Protein AF-A0A536XEK4-F1 (afdb_monomer_lite)

Sequence (134 aa):
MSAELQRTRTASVDILVGPAHIIGSALRYGYEPLATFSGSEKMMFVVPGASAIKALEDAKGKRLGLPSADSLAAYLALGEFNSRGLQLKSYFQQIRNYSSHDVALYALGMGAVDVAVAEVRVAEKWLSANKGRV

Radius of gyration: 16.19 Å; chains: 1; bounding box: 38×34×41 Å

Structure (mmCIF, N/CA/C/O backbone):
data_AF-A0A536XEK4-F1
#
_entry.id   AF-A0A536XEK4-F1
#
loop_
_atom_site.group_PDB
_atom_site.id
_atom_site.type_symbol
_atom_site.label_atom_id
_atom_site.label_alt_id
_atom_site.label_comp_id
_atom_site.label_asym_id
_atom_site.label_entity_id
_atom_site.label_seq_id
_atom_site.pdbx_PDB_ins_code
_atom_site.Cartn_x
_atom_site.Cartn_y
_atom_site.Cartn_z
_atom_site.occupancy
_atom_site.B_iso_or_equiv
_atom_site.auth_seq_id
_atom_site.auth_comp_id
_atom_site.auth_asym_id
_atom_site.auth_atom_id
_atom_site.pdbx_PDB_model_num
ATOM 1 N N . MET A 1 1 ? 17.365 2.224 -1.254 1.00 53.03 1 MET A N 1
ATOM 2 C CA . MET A 1 1 ? 17.044 2.191 -2.698 1.00 53.03 1 MET A CA 1
ATOM 3 C C . MET A 1 1 ? 16.999 0.727 -3.095 1.00 53.03 1 MET A C 1
ATOM 5 O O . MET A 1 1 ? 17.836 -0.009 -2.586 1.00 53.03 1 MET A O 1
ATOM 9 N N . SER A 1 2 ? 16.012 0.286 -3.875 1.00 68.69 2 SER A N 1
ATOM 10 C CA . SER A 1 2 ? 15.889 -1.139 -4.209 1.00 68.69 2 SER A CA 1
ATOM 11 C C . SER A 1 2 ? 16.962 -1.591 -5.190 1.00 68.69 2 SER A C 1
ATOM 13 O O . SER A 1 2 ? 17.466 -0.775 -5.966 1.00 68.69 2 SER A O 1
ATOM 15 N N . ALA A 1 3 ? 17.282 -2.888 -5.178 1.00 77.56 3 ALA A N 1
ATOM 16 C CA . ALA A 1 3 ? 18.164 -3.485 -6.177 1.00 77.56 3 ALA A CA 1
ATOM 17 C C . ALA A 1 3 ? 17.635 -3.225 -7.598 1.00 77.56 3 ALA A C 1
ATOM 19 O O . ALA A 1 3 ? 18.402 -2.854 -8.478 1.00 77.56 3 ALA A O 1
ATOM 20 N N . GLU A 1 4 ? 16.319 -3.302 -7.800 1.00 78.00 4 GLU A N 1
ATOM 21 C CA . GLU A 1 4 ? 15.691 -3.065 -9.103 1.00 78.00 4 GLU A CA 1
ATOM 22 C C . GLU A 1 4 ? 15.847 -1.614 -9.581 1.00 78.00 4 GLU A C 1
ATOM 24 O O . GLU A 1 4 ? 16.301 -1.386 -10.698 1.00 78.00 4 GLU A O 1
ATOM 29 N N . LEU A 1 5 ? 15.599 -0.613 -8.727 1.00 82.38 5 LEU A N 1
ATOM 30 C CA . LEU A 1 5 ? 15.835 0.800 -9.069 1.00 82.38 5 LEU A CA 1
ATOM 31 C C . LEU A 1 5 ? 17.317 1.106 -9.320 1.00 82.38 5 LEU A C 1
ATOM 33 O O . LEU A 1 5 ? 17.652 2.013 -10.078 1.00 82.38 5 LEU A O 1
ATOM 37 N N . GLN A 1 6 ? 18.224 0.382 -8.665 1.00 85.94 6 GLN A N 1
ATOM 38 C CA . GLN A 1 6 ? 19.647 0.503 -8.953 1.00 85.94 6 GLN A CA 1
ATOM 39 C C . GLN A 1 6 ? 19.984 -0.078 -10.329 1.00 85.94 6 GLN A C 1
ATOM 41 O O . GLN A 1 6 ? 20.714 0.572 -11.074 1.00 85.94 6 GLN A O 1
ATOM 46 N N . ARG A 1 7 ? 19.424 -1.244 -10.678 1.00 85.44 7 ARG A N 1
ATOM 47 C CA . ARG A 1 7 ? 19.653 -1.920 -11.963 1.00 85.44 7 ARG A CA 1
ATOM 48 C C . ARG A 1 7 ? 19.170 -1.102 -13.156 1.00 85.44 7 ARG A C 1
ATOM 50 O O . ARG A 1 7 ? 19.847 -1.126 -14.182 1.00 85.44 7 ARG A O 1
ATOM 57 N N . THR A 1 8 ? 18.068 -0.357 -13.006 1.00 86.38 8 THR A N 1
ATOM 58 C CA . THR A 1 8 ? 17.585 0.570 -14.046 1.00 86.38 8 THR A CA 1
ATOM 59 C C . THR A 1 8 ? 18.564 1.718 -14.272 1.00 86.38 8 THR A C 1
ATOM 61 O O . THR A 1 8 ? 18.898 2.032 -15.408 1.00 86.38 8 THR A O 1
ATOM 64 N N . ARG A 1 9 ? 19.090 2.310 -13.194 1.00 85.94 9 ARG A N 1
ATOM 65 C CA . ARG A 1 9 ? 20.052 3.417 -13.271 1.00 85.94 9 ARG A CA 1
ATOM 66 C C . ARG A 1 9 ? 21.397 3.001 -13.858 1.00 85.94 9 ARG A C 1
ATOM 68 O O . ARG A 1 9 ? 22.038 3.804 -14.526 1.00 85.94 9 ARG A O 1
ATOM 75 N N . THR A 1 10 ? 21.857 1.791 -13.558 1.00 87.94 10 THR A N 1
ATOM 76 C CA . THR A 1 10 ? 23.150 1.293 -14.047 1.00 87.94 10 THR A CA 1
ATOM 77 C C . THR A 1 10 ? 23.069 0.673 -15.436 1.00 87.94 10 THR A C 1
ATOM 79 O O . THR A 1 10 ? 24.103 0.229 -15.921 1.00 87.94 10 THR A O 1
ATOM 82 N N . ALA A 1 11 ? 21.876 0.594 -16.044 1.00 84.44 11 ALA A N 1
ATOM 83 C CA . ALA A 1 11 ? 21.636 -0.121 -17.300 1.00 84.44 11 ALA A CA 1
ATOM 84 C C . ALA A 1 11 ? 22.257 -1.534 -17.299 1.00 84.44 11 ALA A C 1
ATOM 86 O O . ALA A 1 11 ? 22.797 -2.010 -18.289 1.00 84.44 11 ALA A O 1
ATOM 87 N N . SER A 1 12 ? 22.223 -2.203 -16.140 1.00 87.75 12 SER A N 1
ATOM 88 C CA . SER A 1 12 ? 22.907 -3.495 -15.937 1.00 87.75 12 SER A CA 1
ATOM 89 C C . SER A 1 12 ? 22.175 -4.697 -16.546 1.00 87.75 12 SER A C 1
ATOM 91 O O . SER A 1 12 ? 22.619 -5.830 -16.378 1.00 87.75 12 SER A O 1
ATOM 93 N N . VAL A 1 13 ? 21.026 -4.463 -17.181 1.00 89.50 13 VAL A N 1
ATOM 94 C CA . VAL A 1 13 ? 20.181 -5.478 -17.821 1.00 89.50 13 VAL A CA 1
ATOM 95 C C . VAL A 1 13 ? 19.625 -4.945 -19.133 1.00 89.50 13 VAL A C 1
ATOM 97 O O . VAL A 1 13 ? 19.244 -3.783 -19.194 1.00 89.50 13 VAL A O 1
ATOM 100 N N . ASP A 1 14 ? 19.488 -5.788 -20.150 1.00 91.75 14 ASP A N 1
ATOM 101 C CA . ASP A 1 14 ? 18.907 -5.366 -21.435 1.00 91.75 14 ASP A CA 1
ATOM 102 C C . ASP A 1 14 ? 17.371 -5.306 -21.391 1.00 91.75 14 ASP A C 1
ATOM 104 O O . ASP A 1 14 ? 16.746 -4.474 -22.044 1.00 91.75 14 ASP A O 1
ATOM 108 N N . ILE A 1 15 ? 16.749 -6.182 -20.591 1.00 92.25 15 ILE A N 1
ATOM 109 C CA . ILE A 1 15 ? 15.293 -6.297 -20.452 1.00 92.25 15 ILE A CA 1
ATOM 110 C C . ILE A 1 15 ? 14.912 -6.204 -18.976 1.00 92.25 15 ILE A C 1
ATOM 112 O O . ILE A 1 15 ? 15.505 -6.856 -18.115 1.00 92.25 15 ILE A O 1
ATOM 116 N N . LEU A 1 16 ? 13.876 -5.414 -18.701 1.00 91.56 16 LEU A N 1
ATOM 117 C CA . LEU A 1 16 ? 13.311 -5.210 -17.375 1.00 91.56 16 LEU A CA 1
ATOM 118 C C . LEU A 1 16 ? 11.801 -5.446 -17.415 1.00 91.56 16 LEU A C 1
ATOM 120 O O . LEU A 1 16 ? 11.097 -4.878 -18.248 1.00 91.56 16 LEU A O 1
ATOM 124 N N . VAL A 1 17 ? 11.300 -6.239 -16.471 1.00 91.12 17 VAL A N 1
ATOM 125 C CA . VAL A 1 17 ? 9.865 -6.432 -16.247 1.00 91.12 17 VAL A CA 1
ATOM 126 C C . VAL A 1 17 ? 9.564 -6.009 -14.821 1.00 91.12 17 VAL A C 1
ATOM 128 O O . VAL A 1 17 ? 10.164 -6.520 -13.879 1.00 91.12 17 VAL A O 1
ATOM 131 N N . GLY A 1 18 ? 8.644 -5.067 -14.647 1.00 89.44 18 GLY A N 1
ATOM 132 C CA . GLY A 1 18 ? 8.300 -4.589 -13.319 1.00 89.44 18 GLY A CA 1
ATOM 133 C C . GLY A 1 18 ? 7.111 -3.635 -13.306 1.00 89.44 18 GLY A C 1
ATOM 134 O O . GLY A 1 18 ? 6.579 -3.290 -14.363 1.00 89.44 18 GLY A O 1
ATOM 135 N N . PRO A 1 19 ? 6.692 -3.202 -12.106 1.00 89.06 19 PRO A N 1
ATOM 136 C CA . PRO A 1 19 ? 5.561 -2.300 -11.953 1.00 89.06 19 PRO A CA 1
ATOM 137 C C . PRO A 1 19 ? 5.837 -0.922 -12.563 1.00 89.06 19 PRO A C 1
ATOM 139 O O . PRO A 1 19 ? 6.988 -0.508 -12.741 1.00 89.06 19 PRO A O 1
ATOM 142 N N . ALA A 1 20 ? 4.767 -0.173 -12.826 1.00 88.75 20 ALA A N 1
ATOM 143 C CA . ALA A 1 20 ? 4.820 1.084 -13.572 1.00 88.75 20 ALA A CA 1
ATOM 144 C C . ALA A 1 20 ? 5.804 2.124 -13.002 1.00 88.75 20 ALA A C 1
ATOM 146 O O . ALA A 1 20 ? 6.435 2.843 -13.774 1.00 88.75 20 ALA A O 1
ATOM 147 N N . HIS A 1 21 ? 5.991 2.204 -11.679 1.00 88.25 21 HIS A N 1
ATOM 148 C CA . HIS A 1 21 ? 6.936 3.159 -11.078 1.00 88.25 21 HIS A CA 1
ATOM 149 C C . HIS A 1 21 ? 8.402 2.798 -11.348 1.00 88.25 21 HIS A C 1
ATOM 151 O O . HIS A 1 21 ? 9.232 3.694 -11.502 1.00 88.25 21 HIS A O 1
ATOM 157 N N . ILE A 1 22 ? 8.721 1.504 -11.451 1.00 90.75 22 ILE A N 1
ATOM 158 C CA . ILE A 1 22 ? 10.054 1.032 -11.838 1.00 90.75 22 ILE A CA 1
ATOM 159 C C . ILE A 1 22 ? 10.301 1.346 -13.315 1.00 90.75 22 ILE A C 1
ATOM 161 O O . ILE A 1 22 ? 11.340 1.917 -13.647 1.00 90.75 22 ILE A O 1
ATOM 165 N N . ILE A 1 23 ? 9.323 1.055 -14.182 1.00 91.88 23 ILE A N 1
ATOM 166 C CA . ILE A 1 23 ? 9.404 1.367 -15.617 1.00 91.88 23 ILE A CA 1
ATOM 167 C C . ILE A 1 23 ? 9.557 2.874 -15.831 1.00 91.88 23 ILE A C 1
ATOM 169 O O . ILE A 1 23 ? 10.476 3.299 -16.522 1.00 91.88 23 ILE A O 1
ATOM 173 N N . GLY A 1 24 ? 8.749 3.699 -15.160 1.00 89.75 24 GLY A N 1
ATOM 174 C CA . GLY A 1 24 ? 8.853 5.158 -15.236 1.00 89.75 24 GLY A CA 1
ATOM 175 C C . GLY A 1 24 ? 10.219 5.699 -14.796 1.00 89.75 24 GLY A C 1
ATOM 176 O O . GLY A 1 24 ? 10.691 6.697 -15.340 1.00 89.75 24 GLY A O 1
ATOM 177 N N . SER A 1 25 ? 10.893 5.029 -13.854 1.00 88.81 25 SER A N 1
ATOM 178 C CA . SER A 1 25 ? 12.284 5.341 -13.509 1.00 88.81 25 SER A CA 1
ATOM 179 C C . SER A 1 25 ? 13.259 4.918 -14.610 1.00 88.81 25 SER A C 1
ATOM 181 O O . SER A 1 25 ? 14.193 5.663 -14.893 1.00 88.81 25 SER A O 1
ATOM 183 N N . ALA A 1 26 ? 13.063 3.746 -15.219 1.00 92.31 26 ALA A N 1
ATOM 184 C CA . ALA A 1 26 ? 13.929 3.204 -16.267 1.00 92.31 26 ALA A CA 1
ATOM 185 C C . ALA A 1 26 ? 13.948 4.071 -17.535 1.00 92.31 26 ALA A C 1
ATOM 187 O O . ALA A 1 26 ? 15.003 4.228 -18.145 1.00 92.31 26 ALA A O 1
ATOM 188 N N . LEU A 1 27 ? 12.825 4.714 -17.882 1.00 93.44 27 LEU A N 1
ATOM 189 C CA . LEU A 1 27 ? 12.747 5.624 -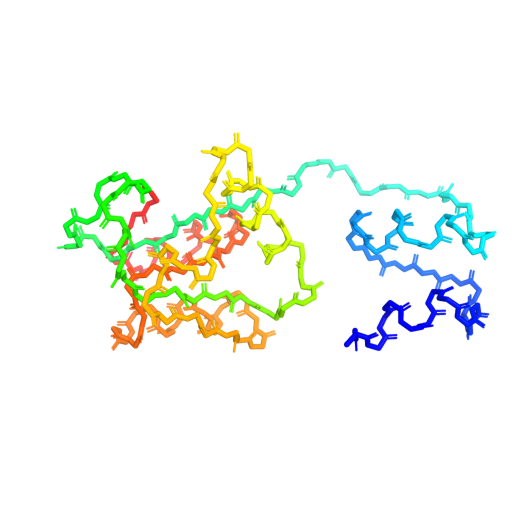19.037 1.00 93.44 27 LEU A CA 1
ATOM 190 C C . LEU A 1 27 ? 13.777 6.761 -18.975 1.00 93.44 27 LEU A C 1
ATOM 192 O O . LEU A 1 27 ? 14.265 7.223 -20.000 1.00 93.44 27 LEU A O 1
ATOM 196 N N . ARG A 1 28 ? 14.156 7.199 -17.767 1.00 90.88 28 ARG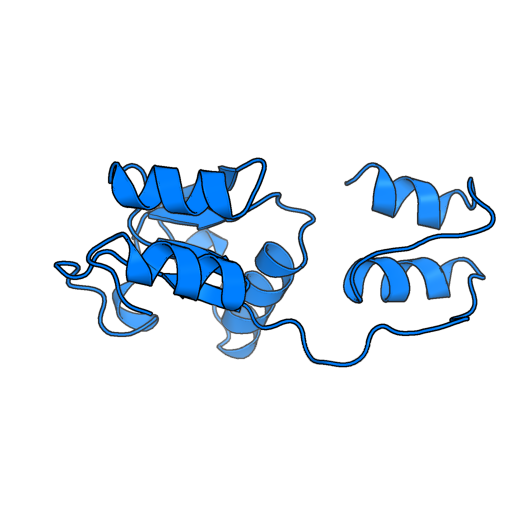 A N 1
ATOM 197 C CA . ARG A 1 28 ? 15.174 8.248 -17.567 1.00 90.88 28 ARG A CA 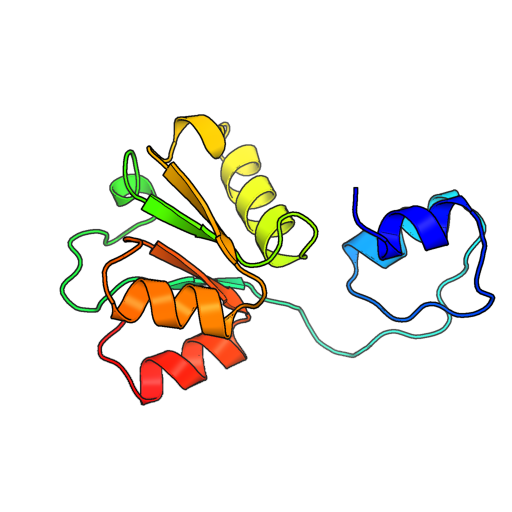1
ATOM 198 C C . ARG A 1 28 ? 16.595 7.786 -17.898 1.00 90.88 28 ARG A C 1
ATOM 200 O O . ARG A 1 28 ? 17.498 8.614 -17.939 1.00 90.88 28 ARG A O 1
ATOM 207 N N . TYR A 1 29 ? 16.785 6.486 -18.095 1.00 91.75 29 TYR A N 1
ATOM 208 C CA . TYR A 1 29 ? 18.075 5.837 -18.310 1.00 91.75 29 TYR A CA 1
ATOM 209 C C . TYR A 1 29 ? 18.148 5.114 -19.662 1.00 91.75 29 TYR A C 1
ATOM 211 O O . TYR A 1 29 ? 18.974 4.227 -19.835 1.00 91.75 29 TYR A O 1
ATOM 219 N N . GLY A 1 30 ? 17.301 5.503 -20.623 1.00 92.06 30 GLY A N 1
ATOM 220 C CA . GLY A 1 30 ? 17.382 5.035 -22.011 1.00 92.06 30 GLY A CA 1
ATOM 221 C C . GLY A 1 30 ? 16.626 3.741 -22.314 1.00 92.06 30 GLY A C 1
ATOM 222 O O . GLY A 1 30 ? 16.756 3.223 -23.417 1.00 92.06 30 GLY A O 1
ATOM 223 N N . TYR A 1 31 ? 15.828 3.223 -21.375 1.00 94.94 31 TYR A N 1
ATOM 224 C CA . TYR A 1 31 ? 14.915 2.117 -21.669 1.00 94.94 31 TYR A CA 1
ATOM 225 C C . TYR A 1 31 ? 13.698 2.602 -22.458 1.00 94.94 31 TYR A C 1
ATOM 227 O O . TYR A 1 31 ? 13.160 3.677 -22.184 1.00 94.94 31 TYR A O 1
ATOM 235 N N . GLU A 1 32 ? 13.209 1.755 -23.360 1.00 94.94 32 GLU A N 1
ATOM 236 C CA . GLU A 1 32 ? 11.985 1.979 -24.130 1.00 94.94 32 GLU A CA 1
ATOM 237 C C . GLU A 1 32 ? 10.895 0.964 -23.732 1.00 94.94 32 GLU A C 1
ATOM 239 O O . GLU A 1 32 ? 11.199 -0.216 -23.523 1.00 94.94 32 GLU A O 1
ATOM 244 N N . PRO A 1 33 ? 9.616 1.373 -23.604 1.00 94.06 33 PRO A N 1
ATOM 245 C CA . PRO A 1 33 ? 8.526 0.434 -23.361 1.00 94.06 33 PRO A CA 1
ATOM 246 C C . PRO A 1 33 ? 8.321 -0.500 -24.559 1.00 94.06 33 PRO A C 1
ATOM 248 O O . PRO A 1 33 ? 8.000 -0.044 -25.651 1.00 94.06 33 PRO A O 1
ATOM 251 N N . LEU A 1 34 ? 8.436 -1.812 -24.337 1.00 95.25 34 LEU A N 1
ATOM 252 C CA . LEU A 1 34 ? 8.178 -2.823 -25.373 1.00 95.25 34 LEU A CA 1
ATOM 253 C C . LEU A 1 34 ? 6.756 -3.393 -25.304 1.00 95.25 34 LEU A C 1
ATOM 255 O O . LEU A 1 34 ? 6.147 -3.688 -26.328 1.00 95.25 34 LEU A O 1
ATOM 259 N N . ALA A 1 35 ? 6.231 -3.571 -24.091 1.00 93.94 35 ALA A N 1
ATOM 260 C CA . ALA A 1 35 ? 4.918 -4.152 -23.846 1.00 93.94 35 ALA A CA 1
ATOM 261 C C . ALA A 1 35 ? 4.362 -3.699 -22.492 1.00 93.94 35 ALA A C 1
ATOM 263 O O . ALA A 1 35 ? 5.107 -3.283 -21.601 1.00 93.94 35 ALA A O 1
ATOM 264 N N . THR A 1 36 ? 3.048 -3.826 -22.323 1.00 92.12 36 THR A N 1
ATOM 265 C CA . THR A 1 36 ? 2.361 -3.613 -21.047 1.00 92.12 36 THR A CA 1
ATOM 266 C C . THR A 1 36 ? 1.485 -4.814 -20.721 1.00 92.12 36 THR A C 1
ATOM 268 O O . THR A 1 36 ? 0.971 -5.498 -21.608 1.00 92.12 36 THR A O 1
ATOM 271 N N . PHE A 1 37 ? 1.297 -5.071 -19.430 1.00 88.44 37 PHE A N 1
ATOM 272 C CA . PHE A 1 37 ? 0.222 -5.949 -18.989 1.00 88.44 37 PHE A CA 1
ATOM 273 C C . PHE A 1 37 ? -1.088 -5.161 -19.004 1.00 88.44 37 PHE A C 1
ATOM 275 O O . PHE A 1 37 ? -1.132 -4.005 -18.582 1.00 88.44 37 PHE A O 1
ATOM 282 N N . SER A 1 38 ? -2.164 -5.778 -19.489 1.00 85.69 38 SER A N 1
ATOM 283 C CA . SER A 1 38 ? -3.493 -5.172 -19.456 1.00 85.69 38 SER A CA 1
ATOM 284 C C . SER A 1 38 ? -4.004 -5.037 -18.020 1.00 85.69 38 SER A C 1
ATOM 286 O O . SER A 1 38 ? -3.868 -5.970 -17.227 1.00 85.69 38 SER A O 1
ATOM 288 N N . GLY A 1 39 ? -4.681 -3.929 -17.721 1.00 84.31 39 GLY A N 1
ATOM 289 C CA . GLY A 1 39 ? -5.354 -3.697 -16.443 1.00 84.31 39 GLY A CA 1
ATOM 290 C C . GLY A 1 39 ? -4.755 -2.544 -15.640 1.00 84.31 39 GLY A C 1
ATOM 291 O O . GLY A 1 39 ? -3.876 -1.822 -16.102 1.00 84.31 39 GLY A O 1
ATOM 292 N N . SER A 1 40 ? -5.271 -2.359 -14.428 1.00 84.38 40 SER A N 1
ATOM 293 C CA . SER A 1 40 ? -4.809 -1.341 -13.482 1.00 84.38 40 SER A CA 1
ATOM 294 C C . SER A 1 40 ? -4.432 -2.006 -12.167 1.00 84.38 40 SER A C 1
ATOM 296 O O . SER A 1 40 ? -5.267 -2.709 -11.590 1.00 84.38 40 SER A O 1
ATOM 298 N N . GLU A 1 41 ? -3.231 -1.746 -11.659 1.00 87.25 41 GLU A N 1
ATOM 299 C CA . GLU A 1 41 ? -2.891 -2.134 -10.293 1.00 87.25 41 GLU A CA 1
ATOM 300 C C . GLU A 1 41 ? -3.629 -1.226 -9.309 1.00 87.25 41 GLU A C 1
ATOM 302 O O . GLU A 1 41 ? -3.478 -0.003 -9.325 1.00 87.25 41 GLU A O 1
ATOM 307 N N . LYS A 1 42 ? -4.464 -1.835 -8.466 1.00 92.81 42 LYS A N 1
ATOM 308 C CA . LYS A 1 42 ? -5.225 -1.148 -7.423 1.00 92.81 42 LYS A CA 1
ATOM 309 C C . LYS A 1 42 ? -4.771 -1.659 -6.071 1.00 92.81 42 LYS A C 1
ATOM 311 O O . LYS A 1 42 ? -4.630 -2.865 -5.878 1.00 92.81 42 LYS A O 1
ATOM 316 N N . MET A 1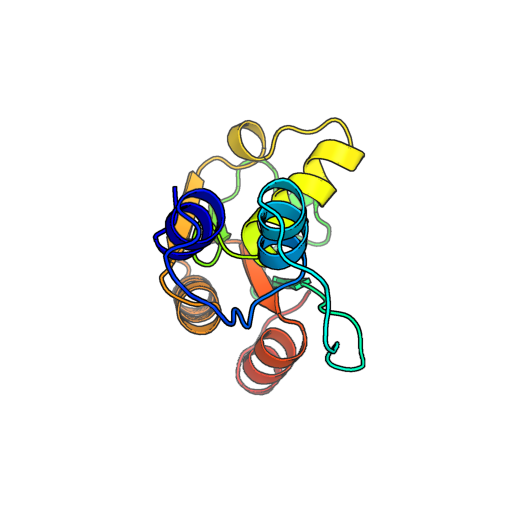 43 ? -4.579 -0.733 -5.144 1.00 95.06 43 MET A N 1
ATOM 317 C CA . MET A 1 43 ? -4.185 -1.029 -3.773 1.00 95.06 43 MET A CA 1
ATOM 318 C C . MET A 1 43 ? -5.318 -0.637 -2.835 1.00 95.06 43 MET A C 1
ATOM 320 O O . MET A 1 43 ? -6.010 0.351 -3.070 1.00 95.06 43 MET A O 1
ATOM 324 N N . MET A 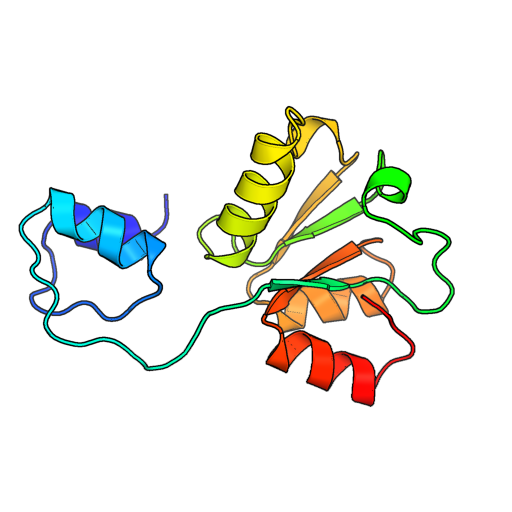1 44 ? -5.498 -1.416 -1.780 1.00 96.00 44 MET A N 1
ATOM 325 C CA . MET A 1 44 ? -6.532 -1.230 -0.775 1.00 96.00 44 MET A CA 1
ATOM 326 C C . MET A 1 44 ? -5.890 -1.089 0.596 1.00 96.00 44 MET A C 1
ATOM 328 O O . MET A 1 44 ? -4.942 -1.807 0.918 1.00 96.00 44 MET A O 1
ATOM 332 N N . PHE A 1 45 ? -6.435 -0.188 1.409 1.00 97.56 45 PHE A N 1
ATOM 333 C CA . PHE A 1 45 ? -6.223 -0.211 2.850 1.00 97.56 45 PHE A CA 1
ATOM 334 C C . PHE A 1 45 ? -7.170 -1.257 3.431 1.00 97.56 45 PHE A C 1
ATOM 336 O O . PHE A 1 45 ? -8.351 -1.251 3.123 1.00 97.56 45 PHE A O 1
ATOM 343 N N . VAL A 1 46 ? -6.648 -2.174 4.233 1.00 97.94 46 VAL A N 1
ATOM 344 C CA . VAL A 1 46 ? -7.392 -3.284 4.827 1.00 97.94 46 VAL A CA 1
ATOM 345 C C . VAL A 1 46 ? -7.316 -3.156 6.338 1.00 97.94 46 VAL A C 1
ATOM 347 O O . VAL A 1 46 ? -6.244 -2.909 6.898 1.00 97.94 46 VAL A O 1
ATOM 350 N N . VAL A 1 47 ? -8.448 -3.349 7.007 1.00 98.00 47 VAL A N 1
ATOM 351 C CA . VAL A 1 47 ? -8.569 -3.330 8.467 1.00 98.00 47 VAL A CA 1
ATOM 352 C C . VAL A 1 47 ? -9.332 -4.560 8.968 1.00 98.00 47 VAL A C 1
ATOM 354 O O . VAL A 1 47 ? -10.123 -5.147 8.224 1.00 98.00 47 VAL A O 1
ATOM 357 N N . PRO A 1 48 ? -9.153 -4.973 10.237 1.00 95.81 48 PRO A N 1
ATOM 358 C CA . PRO A 1 48 ? -9.991 -6.007 10.836 1.00 95.81 48 PRO A CA 1
ATOM 359 C C . PRO A 1 48 ? -11.465 -5.583 10.849 1.00 95.81 48 PRO A C 1
ATOM 361 O O . PRO A 1 48 ? -11.779 -4.407 11.030 1.00 95.81 48 PRO A O 1
ATOM 364 N N . GLY A 1 49 ? -12.393 -6.531 10.730 1.00 93.12 49 GLY A N 1
ATOM 365 C CA . GLY A 1 49 ? -13.828 -6.238 10.650 1.00 93.12 49 GLY A CA 1
ATOM 366 C C . GLY A 1 49 ? -14.359 -5.530 11.900 1.00 93.12 49 GLY A C 1
ATOM 367 O O . GLY A 1 49 ? -15.177 -4.622 11.796 1.00 93.12 49 GLY A O 1
ATOM 368 N N . ALA A 1 50 ? -13.821 -5.878 13.074 1.00 91.81 50 ALA A N 1
ATOM 369 C CA . ALA A 1 50 ? -14.140 -5.236 14.352 1.00 91.81 50 ALA A CA 1
ATOM 370 C C . ALA A 1 50 ? -13.419 -3.889 14.578 1.00 91.81 50 ALA A C 1
ATOM 372 O O . ALA A 1 50 ? -13.580 -3.273 15.629 1.00 91.81 50 ALA A O 1
ATOM 373 N N . SER A 1 51 ? -12.600 -3.429 13.626 1.00 95.31 51 SER A N 1
ATOM 374 C CA . SER A 1 51 ? -11.866 -2.170 13.748 1.00 95.31 51 SER A CA 1
ATOM 375 C C . SER A 1 51 ? -12.814 -0.974 13.787 1.00 95.31 51 SER A C 1
ATOM 377 O O . SER A 1 51 ? -13.778 -0.901 13.023 1.00 95.31 51 SER A O 1
ATOM 379 N N . ALA A 1 52 ? -12.479 0.017 14.612 1.00 94.56 52 ALA A N 1
ATOM 380 C CA . ALA A 1 52 ? -13.172 1.302 14.651 1.00 94.56 52 ALA A CA 1
ATOM 381 C C . ALA A 1 52 ? -12.849 2.219 13.448 1.00 94.56 52 ALA A C 1
ATOM 383 O O . ALA A 1 52 ? -13.492 3.250 13.301 1.00 94.56 52 ALA A O 1
ATOM 384 N N . ILE A 1 53 ? -11.873 1.864 12.598 1.00 96.81 53 ILE A N 1
ATOM 385 C CA . ILE A 1 53 ? -11.341 2.719 11.515 1.00 96.81 53 ILE A CA 1
ATOM 386 C C . ILE A 1 53 ? -12.265 2.704 10.293 1.00 96.81 53 ILE A C 1
ATOM 388 O O . ILE A 1 53 ? -12.066 1.871 9.417 1.00 96.81 53 ILE A O 1
ATOM 392 N N . LYS A 1 54 ? -13.330 3.501 10.232 1.00 94.38 54 LYS A N 1
ATOM 393 C CA . LYS A 1 54 ? -14.345 3.415 9.160 1.00 94.38 54 LYS A CA 1
ATOM 394 C C . LYS A 1 54 ? -13.929 4.129 7.879 1.00 94.38 54 LYS A C 1
ATOM 396 O O . LYS A 1 54 ? -14.394 3.753 6.810 1.00 94.38 54 LYS A O 1
ATOM 401 N N . ALA A 1 55 ? -13.059 5.119 8.002 1.00 93.12 55 ALA A N 1
ATOM 402 C CA . ALA A 1 55 ? -12.463 5.836 6.890 1.00 93.12 55 ALA A CA 1
ATOM 403 C C . ALA A 1 55 ? -10.964 6.058 7.136 1.00 93.12 55 ALA A C 1
ATOM 405 O O . ALA A 1 55 ? -10.449 5.784 8.226 1.00 93.12 55 ALA A O 1
ATOM 406 N N . LEU A 1 56 ? -10.251 6.560 6.124 1.00 91.00 56 LEU A N 1
ATOM 407 C CA . LEU A 1 56 ? -8.812 6.812 6.226 1.00 91.00 56 LEU A CA 1
ATOM 408 C C . LEU A 1 56 ? -8.500 7.809 7.352 1.00 91.00 56 LEU A C 1
ATOM 410 O O . LEU A 1 56 ? -7.486 7.673 8.029 1.00 91.00 56 LEU A O 1
ATOM 414 N N . GLU A 1 57 ? -9.415 8.748 7.594 1.00 93.88 57 GLU A N 1
ATOM 415 C CA . GLU A 1 57 ? -9.374 9.777 8.632 1.00 93.88 57 GLU A CA 1
ATOM 416 C C . GLU A 1 57 ? -9.271 9.188 10.050 1.00 93.88 57 GLU A C 1
ATOM 418 O O . GLU A 1 57 ? -8.568 9.729 10.909 1.00 93.88 57 GLU A O 1
ATOM 423 N N . ASP A 1 58 ? -9.913 8.039 10.278 1.00 96.50 58 ASP A N 1
ATOM 424 C CA . ASP A 1 58 ? -9.906 7.329 11.561 1.00 96.50 58 ASP A CA 1
ATOM 425 C C . ASP A 1 58 ? -8.586 6.574 11.809 1.00 96.50 58 ASP A C 1
ATOM 427 O O . ASP A 1 58 ? -8.330 6.078 12.912 1.00 96.50 58 ASP A O 1
ATOM 431 N N . ALA A 1 59 ? -7.738 6.459 10.781 1.00 96.31 59 ALA A N 1
ATOM 432 C CA . ALA A 1 59 ? -6.460 5.763 10.853 1.00 96.31 59 ALA A CA 1
ATOM 433 C C . ALA A 1 59 ? -5.331 6.644 11.419 1.00 96.31 59 ALA A C 1
ATOM 435 O O . ALA A 1 59 ? -4.204 6.170 11.604 1.00 96.31 59 ALA A O 1
ATOM 436 N N . LYS A 1 60 ? -5.612 7.918 11.730 1.00 97.44 60 LYS A N 1
ATOM 437 C CA . LYS A 1 60 ? -4.632 8.827 12.329 1.00 97.44 60 LYS A CA 1
ATOM 438 C C . LYS A 1 60 ? -4.111 8.271 13.655 1.00 97.44 60 LYS A C 1
ATOM 440 O O . LYS A 1 60 ? -4.869 7.848 14.526 1.00 97.44 60 LYS A O 1
ATOM 445 N N . GLY A 1 61 ? -2.792 8.270 13.810 1.00 97.75 61 GLY A N 1
ATOM 446 C CA . GLY A 1 61 ? -2.110 7.737 14.985 1.00 97.75 61 GLY A CA 1
ATOM 447 C C . GLY A 1 61 ? -2.169 6.212 15.105 1.00 97.75 61 GLY A C 1
ATOM 448 O O . GLY A 1 61 ? -1.810 5.685 16.150 1.00 97.75 61 GLY A O 1
ATOM 449 N N . LYS A 1 62 ? -2.605 5.477 14.074 1.00 98.06 62 LYS A N 1
ATOM 450 C CA . LYS A 1 62 ? -2.613 4.004 14.070 1.00 98.06 62 LYS A CA 1
ATOM 451 C C . LYS A 1 62 ? -1.304 3.427 13.526 1.00 98.06 62 LYS A C 1
ATOM 453 O O . LYS A 1 62 ? -0.411 4.164 13.102 1.00 98.06 62 LYS A O 1
ATOM 458 N N . ARG A 1 63 ? -1.156 2.104 13.593 1.00 98.19 63 ARG A N 1
ATOM 459 C CA . ARG A 1 63 ? -0.007 1.361 13.059 1.00 98.19 63 ARG A CA 1
ATOM 460 C C . ARG A 1 63 ? -0.320 0.892 11.641 1.00 98.19 63 ARG A C 1
ATOM 462 O O . ARG A 1 63 ? -1.269 0.135 11.446 1.00 98.19 63 ARG A O 1
ATOM 469 N N . LEU A 1 64 ? 0.491 1.313 10.678 1.00 98.38 64 LEU A N 1
ATOM 470 C CA . LEU A 1 64 ? 0.368 0.940 9.272 1.00 98.38 64 LEU A CA 1
ATOM 471 C C . LEU A 1 64 ? 1.341 -0.188 8.915 1.00 98.38 64 LEU A C 1
ATOM 473 O O . LEU A 1 64 ? 2.541 -0.084 9.173 1.00 98.38 64 LEU A O 1
ATOM 477 N N . GLY A 1 65 ? 0.832 -1.234 8.273 1.00 98.06 65 GLY A N 1
ATOM 478 C CA . GLY A 1 65 ? 1.610 -2.237 7.559 1.00 98.06 65 GLY A CA 1
ATOM 479 C C . GLY A 1 65 ? 1.659 -1.923 6.068 1.00 98.06 65 GLY A C 1
ATOM 480 O O . GLY A 1 65 ? 0.628 -1.855 5.403 1.00 98.06 65 GLY A O 1
ATOM 481 N N . LEU A 1 66 ? 2.859 -1.763 5.530 1.00 97.69 66 LEU A N 1
ATOM 482 C CA . LEU A 1 66 ? 3.102 -1.703 4.095 1.00 97.69 66 LEU A CA 1
ATOM 483 C C . LEU A 1 66 ? 3.876 -2.955 3.667 1.00 97.69 66 LEU A C 1
ATOM 485 O O . LEU A 1 66 ? 4.642 -3.500 4.463 1.00 97.69 66 LEU A O 1
ATOM 489 N N . PRO A 1 67 ? 3.736 -3.414 2.418 1.00 94.12 67 PRO A N 1
ATOM 490 C CA . PRO A 1 67 ? 4.754 -4.254 1.792 1.00 94.12 67 PRO A CA 1
ATOM 491 C C . PRO A 1 67 ? 6.060 -3.450 1.637 1.00 94.12 67 PRO A C 1
ATOM 493 O O . PRO A 1 67 ? 6.193 -2.350 2.174 1.00 94.12 67 PRO A O 1
ATOM 496 N N . SER A 1 68 ? 7.052 -3.995 0.933 1.00 90.00 68 SER A N 1
ATOM 497 C CA . SER A 1 68 ? 8.381 -3.385 0.843 1.00 90.00 68 SER A CA 1
ATOM 498 C C . SER A 1 68 ? 8.320 -1.891 0.484 1.00 90.00 68 SER A C 1
ATOM 500 O O . SER A 1 68 ? 7.472 -1.461 -0.301 1.00 90.00 68 SER A O 1
ATOM 502 N N . ALA A 1 69 ? 9.215 -1.082 1.055 1.00 86.94 69 ALA A N 1
ATOM 503 C CA . ALA A 1 69 ? 9.190 0.381 0.918 1.00 86.94 69 ALA A CA 1
ATOM 504 C C . ALA A 1 69 ? 9.389 0.875 -0.531 1.00 86.94 69 ALA A C 1
ATOM 506 O O . ALA A 1 69 ? 9.128 2.034 -0.839 1.00 86.94 69 ALA A O 1
ATOM 507 N N . ASP A 1 70 ? 9.876 0.002 -1.407 1.00 86.06 70 ASP A N 1
ATOM 508 C CA . ASP A 1 70 ? 10.079 0.204 -2.843 1.00 86.06 70 ASP A CA 1
ATOM 509 C C . ASP A 1 70 ? 8.935 -0.347 -3.715 1.00 86.06 70 ASP A C 1
ATOM 511 O O . ASP A 1 70 ? 8.995 -0.254 -4.943 1.00 86.06 70 ASP A O 1
ATOM 515 N N . SER A 1 71 ? 7.903 -0.930 -3.104 1.00 90.88 71 SER A N 1
ATOM 516 C CA . SER A 1 71 ? 6.752 -1.501 -3.801 1.00 90.88 71 SER A CA 1
ATOM 517 C C . SER A 1 71 ? 5.826 -0.418 -4.348 1.00 90.88 71 SER A C 1
ATOM 519 O O . SER A 1 71 ? 5.744 0.689 -3.808 1.00 90.88 71 SER A O 1
ATOM 521 N N . LEU A 1 72 ? 5.039 -0.763 -5.374 1.00 91.75 72 LEU A N 1
ATOM 522 C CA . LEU A 1 72 ? 4.025 0.157 -5.890 1.00 91.75 72 LEU A CA 1
ATOM 523 C C . LEU A 1 72 ? 3.007 0.532 -4.799 1.00 91.75 72 LEU A C 1
ATOM 525 O O . LEU A 1 72 ? 2.598 1.685 -4.719 1.00 91.75 72 LEU A O 1
ATOM 529 N N . ALA A 1 73 ? 2.655 -0.397 -3.906 1.00 94.25 73 ALA A N 1
ATOM 530 C CA . ALA A 1 73 ? 1.758 -0.126 -2.783 1.00 94.25 73 ALA A CA 1
ATOM 531 C C . ALA A 1 73 ? 2.279 0.945 -1.823 1.00 94.25 73 ALA A C 1
ATOM 533 O O . ALA A 1 73 ? 1.508 1.812 -1.419 1.00 94.25 73 ALA A O 1
ATOM 534 N N . ALA A 1 74 ? 3.570 0.925 -1.483 1.00 93.81 74 ALA A N 1
ATOM 535 C CA . ALA A 1 74 ? 4.156 1.960 -0.636 1.00 93.81 74 ALA A CA 1
ATOM 536 C C . ALA A 1 74 ? 4.100 3.342 -1.314 1.00 93.81 74 ALA A C 1
ATOM 538 O O . ALA A 1 74 ? 3.771 4.338 -0.667 1.00 93.81 74 ALA A O 1
ATOM 539 N N . TYR A 1 75 ? 4.354 3.397 -2.625 1.00 93.06 75 TYR A N 1
ATOM 540 C CA . TYR A 1 75 ? 4.303 4.636 -3.406 1.00 93.06 75 TYR A CA 1
ATOM 541 C C . TYR A 1 75 ? 2.874 5.154 -3.595 1.00 93.06 75 TYR A C 1
ATOM 543 O O . TYR A 1 75 ? 2.649 6.354 -3.464 1.00 93.06 75 TYR A O 1
ATOM 551 N N . LEU A 1 76 ? 1.905 4.274 -3.856 1.00 94.88 76 LEU A N 1
ATOM 552 C CA . LEU A 1 76 ? 0.496 4.649 -3.984 1.00 94.88 76 LEU A CA 1
ATOM 553 C C . LEU A 1 76 ? -0.091 5.096 -2.644 1.00 94.88 76 LEU A C 1
ATOM 555 O O . LEU A 1 76 ? -0.783 6.108 -2.605 1.00 94.88 76 LEU A O 1
ATOM 559 N N . ALA A 1 77 ? 0.248 4.425 -1.539 1.00 95.69 77 ALA A N 1
ATOM 560 C CA . ALA A 1 77 ? -0.128 4.889 -0.207 1.00 95.69 77 ALA A CA 1
ATOM 561 C C . ALA A 1 77 ? 0.465 6.276 0.080 1.00 95.69 77 ALA A C 1
ATOM 563 O O . ALA A 1 77 ? -0.238 7.165 0.545 1.00 95.69 77 ALA A O 1
ATOM 564 N N . LEU A 1 78 ? 1.740 6.507 -0.247 1.00 94.88 78 LEU A N 1
ATOM 565 C CA . LEU A 1 78 ? 2.340 7.834 -0.115 1.00 94.88 78 LEU A CA 1
ATOM 566 C C . LEU A 1 78 ? 1.638 8.880 -1.000 1.00 94.88 78 LEU A C 1
ATOM 568 O O . LEU A 1 78 ? 1.377 9.989 -0.539 1.00 94.88 78 LEU A O 1
ATOM 572 N N . GLY A 1 79 ? 1.324 8.530 -2.249 1.00 94.12 79 GLY A N 1
ATOM 573 C CA . GLY A 1 79 ? 0.623 9.392 -3.200 1.00 94.12 79 GLY A CA 1
ATOM 574 C C . GLY A 1 79 ? -0.768 9.800 -2.718 1.00 94.12 79 GLY A C 1
ATOM 575 O O . GLY A 1 79 ? -1.101 10.982 -2.776 1.00 94.12 79 GLY A O 1
ATOM 576 N N . GLU A 1 80 ? -1.533 8.858 -2.165 1.00 95.25 80 GLU A N 1
ATOM 577 C CA . GLU A 1 80 ? -2.857 9.111 -1.588 1.00 95.25 80 GLU A CA 1
ATOM 578 C C . GLU A 1 80 ? -2.783 10.156 -0.468 1.00 95.25 80 GLU A C 1
ATOM 580 O O . GLU A 1 80 ? -3.522 11.139 -0.475 1.00 95.25 80 GLU A O 1
ATOM 585 N N . PHE A 1 81 ? -1.831 10.010 0.455 1.00 95.81 81 PHE A N 1
ATOM 586 C CA . PHE A 1 81 ? -1.643 10.970 1.544 1.00 95.81 81 PHE A CA 1
ATOM 587 C C . PHE A 1 81 ? -1.162 12.335 1.042 1.00 95.81 81 PHE A C 1
ATOM 589 O O . PHE A 1 81 ? -1.715 13.363 1.441 1.00 95.81 81 PHE A O 1
ATOM 596 N N . ASN A 1 82 ? -0.201 12.355 0.116 1.00 95.69 82 ASN A N 1
ATOM 597 C CA . ASN A 1 82 ? 0.291 13.594 -0.483 1.00 95.69 82 ASN A CA 1
ATOM 598 C C . ASN A 1 82 ? -0.824 14.357 -1.215 1.00 95.69 82 ASN A C 1
ATOM 600 O O . ASN A 1 82 ? -0.890 15.579 -1.105 1.00 95.69 82 ASN A O 1
ATOM 604 N N . SER A 1 83 ? -1.725 13.653 -1.911 1.00 95.50 83 SER A N 1
ATOM 605 C CA . SER A 1 83 ? -2.859 14.265 -2.622 1.00 95.50 83 SER A CA 1
ATOM 606 C C . SER A 1 83 ? -3.822 15.009 -1.689 1.00 95.50 83 SER A C 1
ATOM 608 O O . SER A 1 83 ? -4.486 15.957 -2.100 1.00 95.50 83 SER A O 1
ATOM 610 N N . ARG A 1 84 ? -3.841 14.623 -0.408 1.00 94.38 84 ARG A N 1
ATOM 611 C CA . ARG A 1 84 ? -4.650 15.226 0.660 1.00 94.38 84 ARG A CA 1
ATOM 612 C C . ARG A 1 84 ? -3.879 16.268 1.478 1.00 94.38 84 ARG A C 1
ATOM 614 O O . ARG A 1 84 ? -4.377 16.728 2.501 1.00 94.38 84 ARG A O 1
ATOM 621 N N . GLY A 1 85 ? -2.649 16.610 1.082 1.00 94.69 85 GLY A N 1
ATOM 622 C CA . GLY A 1 85 ? -1.768 17.501 1.846 1.00 94.69 85 GLY A CA 1
ATOM 623 C C . GLY A 1 85 ? -1.282 16.902 3.172 1.00 94.69 85 GLY A C 1
ATOM 624 O O . GLY A 1 85 ? -0.855 17.635 4.064 1.00 94.69 85 GLY A O 1
ATOM 625 N N . LEU A 1 86 ? -1.354 15.577 3.325 1.00 95.00 86 LEU A N 1
ATOM 626 C CA . LEU A 1 86 ? -0.961 14.860 4.533 1.00 95.00 86 LEU A CA 1
ATOM 627 C C . LEU A 1 86 ? 0.405 14.198 4.350 1.00 95.00 86 LEU A C 1
ATOM 629 O O . LEU A 1 86 ? 0.747 13.707 3.278 1.00 95.00 86 LEU A O 1
ATOM 633 N N . GLN A 1 87 ? 1.178 14.115 5.431 1.00 94.56 87 GLN A N 1
ATOM 634 C CA . GLN A 1 87 ? 2.435 13.371 5.437 1.00 94.56 87 GLN A CA 1
ATOM 635 C C . GLN A 1 87 ? 2.220 11.993 6.063 1.00 94.56 87 GLN A C 1
ATOM 637 O O . GLN A 1 87 ? 1.962 11.883 7.259 1.00 94.56 87 GLN A O 1
ATOM 642 N N . LEU A 1 88 ? 2.399 10.929 5.275 1.00 94.19 88 LEU A N 1
ATOM 643 C CA . LEU A 1 88 ? 2.195 9.541 5.715 1.00 94.19 88 LEU A CA 1
ATOM 644 C C . LEU A 1 88 ? 2.929 9.220 7.034 1.00 94.19 88 LEU A C 1
ATOM 646 O O . LEU A 1 88 ? 2.354 8.636 7.948 1.00 94.19 88 LEU A O 1
ATOM 650 N N . LYS A 1 89 ? 4.193 9.654 7.153 1.00 93.50 89 LYS A N 1
ATOM 651 C CA . LYS A 1 89 ? 5.049 9.395 8.325 1.00 93.50 89 LYS A CA 1
ATOM 652 C C . LYS A 1 89 ? 4.574 10.059 9.616 1.00 93.50 89 LYS A C 1
ATOM 654 O O . LYS A 1 89 ? 4.832 9.505 10.674 1.00 93.50 89 LYS A O 1
ATOM 659 N N . SER A 1 90 ? 3.947 11.234 9.546 1.00 95.44 90 SER A N 1
ATOM 660 C CA . SER A 1 90 ? 3.408 11.911 10.736 1.00 95.44 90 SER A CA 1
ATOM 661 C C . SER A 1 90 ? 1.953 11.535 11.002 1.00 95.44 90 SER A C 1
ATOM 663 O O . SER A 1 90 ? 1.458 11.715 12.112 1.00 95.44 90 SER A O 1
ATOM 665 N N . TYR A 1 91 ? 1.265 11.004 9.991 1.00 97.19 91 TYR A N 1
ATOM 666 C CA . TYR A 1 91 ? -0.115 10.572 10.107 1.00 97.19 91 TYR A CA 1
ATOM 667 C C . TYR A 1 91 ? -0.265 9.286 10.920 1.00 97.19 91 TYR A C 1
ATOM 669 O O . TYR A 1 91 ? -1.183 9.176 11.730 1.00 97.19 91 TYR A O 1
ATOM 677 N N . PHE A 1 92 ? 0.641 8.327 10.730 1.00 97.94 92 PHE A N 1
ATOM 678 C CA . PHE A 1 92 ? 0.668 7.067 11.470 1.00 97.94 92 PHE A CA 1
ATOM 679 C C . PHE A 1 92 ? 1.689 7.124 12.605 1.00 97.94 92 PHE A C 1
ATOM 681 O O . PHE A 1 92 ? 2.791 7.631 12.424 1.00 97.94 92 PHE A O 1
ATOM 688 N N . GLN A 1 93 ? 1.360 6.544 13.764 1.00 97.50 93 GLN A N 1
ATOM 689 C CA . GLN A 1 93 ? 2.312 6.473 14.885 1.00 97.50 93 GLN A CA 1
ATOM 690 C C . GLN A 1 93 ? 3.475 5.513 14.594 1.00 97.50 93 GLN A C 1
ATOM 692 O O . GLN A 1 93 ? 4.551 5.623 15.175 1.00 97.50 93 GLN A O 1
ATOM 697 N N . GLN A 1 94 ? 3.248 4.539 13.709 1.00 97.62 94 GLN A N 1
ATOM 698 C CA . GLN A 1 94 ? 4.250 3.572 13.286 1.00 97.62 94 GLN A CA 1
ATOM 699 C C . GLN A 1 94 ? 3.93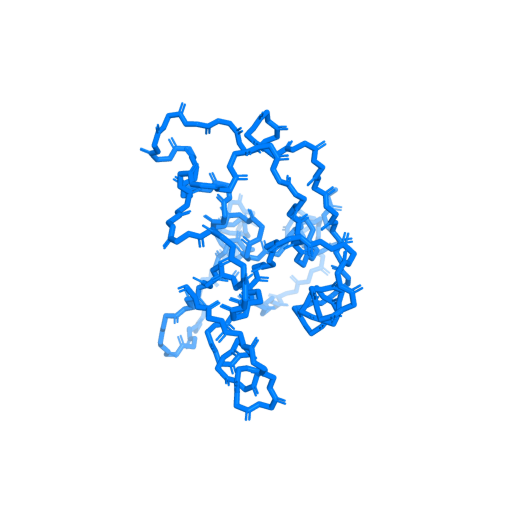4 3.083 11.874 1.00 97.62 94 GLN A C 1
ATOM 701 O O . GLN A 1 94 ? 2.788 2.756 11.572 1.00 97.62 94 GLN A O 1
ATOM 706 N N . ILE A 1 95 ? 4.969 2.965 11.043 1.00 97.38 95 ILE A N 1
ATOM 707 C CA . ILE A 1 95 ? 4.905 2.323 9.728 1.00 97.38 95 ILE A CA 1
ATOM 708 C C . ILE A 1 95 ? 5.868 1.138 9.746 1.00 97.38 95 ILE A C 1
ATOM 710 O O . ILE A 1 95 ? 7.054 1.309 10.035 1.00 97.38 95 ILE A O 1
ATOM 714 N N . ARG A 1 96 ? 5.366 -0.062 9.451 1.00 97.12 96 ARG A N 1
ATOM 715 C CA . ARG A 1 96 ? 6.165 -1.286 9.312 1.00 97.12 96 ARG A CA 1
ATOM 716 C C . ARG A 1 96 ? 6.129 -1.745 7.864 1.00 97.12 96 ARG A C 1
ATOM 718 O O . ARG A 1 96 ? 5.048 -1.923 7.315 1.00 97.12 96 ARG A O 1
ATOM 725 N N . ASN A 1 97 ? 7.302 -1.951 7.275 1.00 96.25 97 ASN A N 1
ATOM 726 C CA . ASN A 1 97 ? 7.420 -2.553 5.951 1.00 96.25 97 ASN A CA 1
ATOM 727 C C . ASN A 1 97 ? 7.630 -4.063 6.098 1.00 96.25 97 ASN A C 1
ATOM 729 O O . ASN A 1 97 ? 8.433 -4.500 6.924 1.00 96.25 97 ASN A O 1
ATOM 733 N N . TYR A 1 98 ? 6.930 -4.836 5.283 1.00 96.31 98 TYR A N 1
ATOM 734 C CA . TYR A 1 98 ? 6.987 -6.292 5.233 1.00 96.31 98 TYR A CA 1
ATOM 735 C C . TYR A 1 98 ? 7.489 -6.761 3.867 1.00 96.31 98 TYR A C 1
ATOM 737 O O . TYR A 1 98 ? 7.450 -6.018 2.890 1.00 96.31 98 TYR A O 1
ATOM 745 N N . SER A 1 99 ? 7.963 -8.003 3.780 1.00 92.50 99 SER A N 1
ATOM 746 C CA . SER A 1 99 ? 8.526 -8.551 2.539 1.00 92.50 99 SER A CA 1
ATOM 747 C C . SER A 1 99 ? 7.496 -8.719 1.416 1.00 92.50 99 SER A C 1
ATOM 749 O O . SER A 1 99 ? 7.870 -8.683 0.248 1.00 92.50 99 SER A O 1
ATOM 751 N N . SER A 1 100 ? 6.210 -8.878 1.741 1.00 94.12 100 SER A N 1
ATOM 752 C CA . SER A 1 100 ? 5.130 -9.017 0.759 1.00 94.12 100 SER A CA 1
ATOM 753 C C . SER A 1 100 ? 3.793 -8.482 1.280 1.00 94.12 100 SER A C 1
ATOM 755 O O . SER A 1 100 ? 3.641 -8.183 2.469 1.00 94.12 100 SER A O 1
ATOM 757 N N . HIS A 1 101 ? 2.808 -8.396 0.380 1.00 96.12 101 HIS A N 1
ATOM 758 C CA . HIS A 1 101 ? 1.423 -8.064 0.719 1.00 96.12 101 HIS A CA 1
ATOM 759 C C . HIS A 1 101 ? 0.814 -9.085 1.692 1.00 96.12 101 HIS A C 1
ATOM 761 O O . HIS A 1 101 ? 0.206 -8.691 2.685 1.00 96.12 101 HIS A O 1
ATOM 767 N N . ASP A 1 102 ? 1.032 -10.384 1.460 1.00 95.75 102 ASP A N 1
ATOM 768 C CA . ASP A 1 102 ? 0.523 -11.449 2.332 1.00 95.75 102 ASP A CA 1
ATOM 769 C C . ASP A 1 102 ? 1.081 -11.341 3.752 1.00 95.75 102 ASP A C 1
ATOM 771 O O . ASP A 1 102 ? 0.342 -11.502 4.720 1.00 95.75 102 ASP A O 1
ATOM 775 N N . VAL A 1 103 ? 2.370 -11.014 3.899 1.00 96.88 103 VAL A N 1
ATOM 776 C CA . VAL A 1 103 ? 2.994 -10.860 5.222 1.00 96.88 103 VAL A CA 1
ATOM 777 C C . VAL A 1 103 ? 2.448 -9.625 5.947 1.00 96.88 103 VAL A C 1
ATOM 779 O O . VAL A 1 103 ? 2.210 -9.684 7.154 1.00 96.88 103 VAL A O 1
ATOM 782 N N . ALA A 1 104 ? 2.185 -8.527 5.231 1.00 97.38 104 ALA A N 1
ATOM 783 C CA . ALA A 1 104 ? 1.538 -7.349 5.812 1.00 97.38 104 ALA A CA 1
ATOM 784 C C . ALA A 1 104 ? 0.104 -7.656 6.291 1.00 97.38 104 ALA A C 1
ATOM 786 O O . ALA A 1 104 ? -0.278 -7.260 7.393 1.00 97.38 104 ALA A O 1
ATOM 787 N N . LEU A 1 105 ? -0.673 -8.411 5.507 1.00 97.56 105 LEU A N 1
ATOM 788 C CA . LEU A 1 105 ? -2.023 -8.852 5.882 1.00 97.56 105 LEU A CA 1
ATOM 789 C C . LEU A 1 105 ? -2.016 -9.900 7.005 1.00 97.56 105 LEU A C 1
ATOM 791 O O . LEU A 1 105 ? -2.892 -9.903 7.866 1.00 97.56 105 LEU A O 1
ATOM 795 N N . TYR A 1 106 ? -1.005 -10.764 7.059 1.00 96.56 106 TYR A N 1
ATOM 796 C CA . TYR A 1 106 ? -0.817 -11.683 8.179 1.00 96.56 106 TYR A CA 1
ATOM 797 C C . TYR A 1 106 ? -0.533 -10.920 9.481 1.00 96.56 106 TYR A C 1
ATOM 799 O O . TYR A 1 106 ? -1.138 -11.192 10.518 1.00 96.56 106 TYR A O 1
ATOM 807 N N . ALA A 1 107 ? 0.322 -9.895 9.422 1.00 97.62 107 ALA A N 1
ATOM 808 C CA . ALA A 1 107 ? 0.577 -9.007 10.552 1.00 97.62 107 ALA A CA 1
ATOM 809 C C . ALA A 1 107 ? -0.680 -8.243 11.008 1.00 97.62 107 ALA A C 1
ATOM 811 O O . ALA A 1 107 ? -0.857 -8.033 12.211 1.00 97.62 107 ALA A O 1
ATOM 812 N N . LEU A 1 108 ? -1.561 -7.868 10.073 1.00 97.75 108 LEU A N 1
ATOM 813 C CA . LEU A 1 108 ? -2.880 -7.305 10.376 1.00 97.75 108 LEU A CA 1
ATOM 814 C C . LEU A 1 108 ? -3.747 -8.305 11.151 1.00 97.75 108 LEU A C 1
ATOM 816 O O . LEU A 1 108 ? -4.301 -7.958 12.191 1.00 97.75 108 LEU A O 1
ATOM 820 N N . GLY A 1 109 ? -3.822 -9.555 10.683 1.00 95.31 109 GLY A N 1
ATOM 821 C CA . GLY A 1 109 ? -4.588 -10.623 11.334 1.00 95.31 109 GLY A CA 1
ATOM 822 C C . GLY A 1 109 ? -4.119 -10.937 12.759 1.00 95.31 109 GLY A C 1
ATOM 823 O O . GLY A 1 109 ? -4.935 -11.235 13.625 1.00 95.31 109 GLY A O 1
ATOM 824 N N . MET A 1 110 ? -2.819 -10.795 13.029 1.00 95.31 110 MET A N 1
ATOM 825 C CA . MET A 1 110 ? -2.246 -10.937 14.375 1.00 95.31 110 MET A CA 1
ATOM 826 C C . MET A 1 110 ? -2.396 -9.684 15.258 1.00 95.31 110 MET A C 1
ATOM 828 O O . MET A 1 110 ? -1.950 -9.689 16.403 1.00 95.31 110 MET A O 1
ATOM 832 N N . GLY A 1 111 ? -2.952 -8.583 14.742 1.00 95.88 111 GLY A N 1
ATOM 833 C CA . GLY A 1 111 ? -3.049 -7.314 15.473 1.00 95.88 111 GLY A CA 1
ATOM 834 C C . GLY A 1 111 ? -1.703 -6.607 15.692 1.00 95.88 111 GLY A C 1
ATOM 835 O O . GLY A 1 111 ? -1.590 -5.727 16.553 1.00 95.88 111 GLY A O 1
ATOM 836 N N . ALA A 1 112 ? -0.665 -6.966 14.928 1.00 97.19 112 ALA A N 1
ATOM 837 C CA . ALA A 1 112 ? 0.640 -6.303 14.980 1.00 97.19 112 ALA A CA 1
ATOM 838 C C . ALA A 1 112 ? 0.607 -4.905 14.335 1.00 97.19 112 ALA A C 1
ATOM 840 O O . ALA A 1 112 ? 1.380 -4.022 14.723 1.00 97.19 112 ALA A O 1
ATOM 841 N N . VAL A 1 113 ? -0.309 -4.707 13.387 1.00 98.31 113 VAL A N 1
ATOM 842 C CA . VAL A 1 113 ? -0.672 -3.425 12.775 1.00 98.31 113 VAL A CA 1
ATOM 843 C C . VAL A 1 113 ? -2.194 -3.270 12.792 1.00 98.31 113 VAL A C 1
ATOM 845 O O . VAL A 1 113 ? -2.913 -4.253 12.951 1.00 98.31 113 VAL A O 1
ATOM 848 N N . ASP A 1 114 ? -2.682 -2.041 12.654 1.00 98.06 114 ASP A N 1
ATOM 849 C CA . ASP A 1 114 ? -4.117 -1.724 12.702 1.00 98.06 114 ASP A CA 1
ATOM 850 C C . ASP A 1 114 ? -4.726 -1.579 11.296 1.00 98.06 114 ASP A C 1
ATOM 852 O O . ASP A 1 114 ? -5.927 -1.777 11.112 1.00 98.06 114 ASP A O 1
ATOM 856 N N . VAL A 1 115 ? -3.886 -1.230 10.314 1.00 98.06 115 VAL A N 1
ATOM 857 C CA . VAL A 1 115 ? -4.218 -1.092 8.890 1.00 98.06 115 VAL A CA 1
ATOM 858 C C . VAL A 1 115 ? -3.085 -1.707 8.074 1.00 98.06 115 VAL A C 1
ATOM 860 O O . VAL A 1 115 ? -1.921 -1.487 8.408 1.00 98.06 115 VAL A O 1
ATOM 863 N N . ALA A 1 116 ? -3.387 -2.436 7.001 1.00 98.12 116 ALA A N 1
ATOM 864 C CA . ALA A 1 116 ? -2.386 -2.919 6.048 1.00 98.12 116 ALA A CA 1
ATOM 865 C C . ALA A 1 116 ? -2.743 -2.527 4.611 1.00 98.12 116 ALA A C 1
ATOM 867 O O . ALA A 1 116 ? -3.918 -2.456 4.275 1.00 98.12 116 ALA A O 1
ATOM 868 N N . VAL A 1 117 ? -1.746 -2.287 3.756 1.00 97.94 117 VAL A N 1
ATOM 869 C CA . VAL A 1 117 ? -1.972 -2.012 2.327 1.00 97.94 117 VAL A CA 1
ATOM 870 C C . VAL A 1 117 ? -1.679 -3.252 1.495 1.00 97.94 117 VAL A C 1
ATOM 872 O O . VAL A 1 117 ? -0.587 -3.818 1.573 1.00 97.94 117 VAL A O 1
ATOM 875 N N . ALA A 1 118 ? -2.631 -3.659 0.662 1.00 97.25 118 ALA A N 1
ATOM 876 C CA . ALA A 1 118 ? -2.489 -4.815 -0.215 1.00 97.25 118 ALA A CA 1
ATOM 877 C C . ALA A 1 118 ? -3.022 -4.550 -1.625 1.00 97.25 118 ALA A C 1
ATOM 879 O O . ALA A 1 118 ? -3.879 -3.693 -1.813 1.00 97.25 118 ALA A O 1
ATOM 880 N N . GLU A 1 119 ? -2.513 -5.283 -2.617 1.00 95.44 119 GLU A N 1
ATOM 881 C CA . GLU A 1 119 ? -3.116 -5.300 -3.953 1.00 95.44 119 GLU A CA 1
ATOM 882 C C . GLU A 1 119 ? -4.527 -5.898 -3.877 1.00 95.44 119 GLU A C 1
ATOM 884 O O . GLU A 1 119 ? -4.778 -6.789 -3.065 1.00 95.44 119 GLU A O 1
ATOM 889 N N . VAL A 1 120 ? -5.453 -5.376 -4.685 1.00 95.62 120 VAL A N 1
ATOM 890 C CA . VAL A 1 120 ? -6.890 -5.683 -4.605 1.00 95.62 120 VAL A CA 1
ATOM 891 C C . VAL A 1 120 ? -7.207 -7.180 -4.584 1.00 95.62 120 VAL A C 1
ATOM 893 O O . VAL A 1 120 ? -7.954 -7.617 -3.716 1.00 95.62 120 VAL A O 1
ATOM 896 N N . ARG A 1 121 ? -6.602 -7.994 -5.454 1.00 94.25 121 ARG A N 1
ATOM 897 C CA . ARG A 1 121 ? -6.869 -9.440 -5.517 1.00 94.25 121 ARG A CA 1
ATOM 898 C C . ARG A 1 121 ? -6.319 -10.153 -4.286 1.00 94.25 121 ARG A C 1
ATOM 900 O O . ARG A 1 121 ? -6.936 -11.092 -3.786 1.00 94.25 121 ARG A O 1
ATOM 907 N N . VAL A 1 122 ? -5.169 -9.708 -3.776 1.00 95.62 122 VAL A N 1
ATOM 908 C CA . VAL A 1 122 ? -4.589 -10.239 -2.530 1.00 95.62 122 VAL A CA 1
ATOM 909 C C . VAL A 1 122 ? -5.467 -9.874 -1.329 1.00 95.62 122 VAL A C 1
ATOM 911 O O . VAL A 1 122 ? -5.744 -10.729 -0.486 1.00 95.62 122 VAL A O 1
ATOM 914 N N . ALA A 1 123 ? -5.953 -8.633 -1.273 1.00 96.75 123 ALA A N 1
ATOM 915 C CA . ALA A 1 123 ? -6.868 -8.160 -0.241 1.00 96.75 123 ALA A CA 1
ATOM 916 C C . ALA A 1 123 ? -8.188 -8.943 -0.266 1.00 96.75 123 ALA A C 1
ATOM 918 O O . ALA A 1 123 ? -8.573 -9.511 0.750 1.00 96.75 123 ALA A O 1
ATOM 919 N N . GLU A 1 124 ? -8.842 -9.047 -1.424 1.00 95.94 124 GLU A N 1
ATOM 920 C CA . GLU A 1 124 ? -10.088 -9.802 -1.613 1.00 95.94 124 GLU A CA 1
ATOM 921 C C . GLU A 1 124 ? -9.932 -11.270 -1.203 1.00 95.94 124 GLU A C 1
ATOM 923 O O . GLU A 1 124 ? -10.755 -11.804 -0.454 1.00 95.94 124 GLU A O 1
ATOM 928 N N . LYS A 1 125 ? -8.831 -11.915 -1.612 1.00 96.06 125 LYS A N 1
ATOM 929 C CA . LYS A 1 125 ? -8.518 -13.282 -1.187 1.00 96.06 125 LYS A CA 1
ATOM 930 C C . LYS A 1 125 ? -8.408 -13.381 0.333 1.00 96.06 125 LYS A C 1
ATOM 932 O O . LYS A 1 125 ? -8.991 -14.286 0.929 1.00 96.06 125 LYS A O 1
ATOM 937 N N . TRP A 1 126 ? -7.695 -12.460 0.976 1.00 96.06 126 TRP A N 1
ATOM 938 C CA . TRP A 1 126 ? -7.556 -12.461 2.430 1.00 96.06 126 TRP A CA 1
ATOM 939 C C . TRP A 1 126 ? -8.893 -12.214 3.142 1.00 96.06 126 TRP A C 1
ATOM 941 O O . TRP A 1 126 ? -9.196 -12.915 4.106 1.00 96.06 126 TRP A O 1
ATOM 951 N N . LEU A 1 127 ? -9.721 -11.296 2.637 1.00 95.88 127 LEU A N 1
ATOM 952 C CA . LEU A 1 127 ? -11.060 -10.991 3.160 1.00 95.88 127 LEU A CA 1
ATOM 953 C C . LEU A 1 127 ? -12.033 -12.167 3.030 1.00 95.88 127 LEU A C 1
ATOM 955 O O . LEU A 1 127 ? -12.916 -12.325 3.866 1.00 95.88 127 LEU A O 1
ATOM 959 N N . SER A 1 128 ? -11.863 -13.025 2.022 1.00 94.31 128 SER A N 1
ATOM 960 C CA . SER A 1 128 ? -12.682 -14.237 1.889 1.00 94.31 128 SER A CA 1
ATOM 961 C C . SER A 1 128 ? -12.419 -15.261 3.005 1.00 94.31 128 SER A C 1
ATOM 963 O O . SER A 1 128 ? -13.302 -16.040 3.357 1.00 94.31 128 SER A O 1
ATOM 965 N N . ALA A 1 129 ? -11.213 -15.238 3.585 1.00 92.50 129 ALA A N 1
ATOM 966 C CA . ALA A 1 129 ? -10.774 -16.163 4.628 1.00 92.50 129 ALA A CA 1
ATOM 967 C C . ALA A 1 129 ? -10.769 -15.549 6.041 1.00 92.50 129 ALA A C 1
ATOM 969 O O . ALA A 1 129 ? -10.676 -16.277 7.028 1.00 92.50 129 ALA A O 1
ATOM 970 N N . ASN A 1 130 ? -10.853 -14.221 6.161 1.00 93.69 130 ASN A N 1
ATOM 971 C CA . ASN A 1 130 ? -10.697 -13.493 7.418 1.00 93.69 130 ASN A CA 1
ATOM 972 C C . ASN A 1 130 ? -11.804 -12.448 7.578 1.00 93.69 130 ASN A C 1
ATOM 974 O O . ASN A 1 130 ? -12.232 -11.820 6.617 1.00 93.69 130 ASN A O 1
ATOM 978 N N . LYS A 1 131 ? -12.232 -12.184 8.818 1.00 88.00 131 LYS A N 1
ATOM 979 C CA . LYS A 1 131 ? -13.204 -11.115 9.103 1.00 88.00 131 LYS A CA 1
ATOM 980 C C . LYS A 1 131 ? -12.520 -9.746 9.031 1.00 88.00 131 LYS A C 1
ATOM 982 O O . LYS A 1 131 ? -12.103 -9.213 10.059 1.00 88.00 131 LYS A O 1
ATOM 987 N N . GLY A 1 132 ? -12.399 -9.191 7.830 1.00 90.12 132 GLY A N 1
ATOM 988 C CA . GLY A 1 132 ? -11.822 -7.873 7.552 1.00 90.12 132 GLY A CA 1
ATOM 989 C C . GLY A 1 132 ? -12.735 -6.976 6.721 1.00 90.12 132 GLY A C 1
ATOM 990 O O . GLY A 1 132 ? -13.828 -7.382 6.331 1.00 90.12 132 GLY A O 1
ATOM 991 N N . ARG A 1 133 ? -12.273 -5.758 6.441 1.00 93.62 133 ARG A N 1
ATOM 992 C CA . ARG A 1 133 ? -12.898 -4.827 5.493 1.00 93.62 133 ARG A CA 1
ATOM 993 C C . ARG A 1 133 ? -11.866 -3.878 4.888 1.00 93.62 133 ARG A C 1
ATOM 995 O O . ARG A 1 133 ? -10.744 -3.795 5.391 1.00 93.62 133 ARG A O 1
ATOM 1002 N N . VAL A 1 134 ? -12.276 -3.182 3.835 1.00 90.00 134 VAL A N 1
ATOM 1003 C CA . VAL A 1 134 ? -11.529 -2.098 3.180 1.00 90.00 134 VAL A CA 1
ATOM 1004 C C . VAL A 1 134 ? -12.100 -0.738 3.542 1.00 90.00 134 VAL A C 1
ATOM 1006 O O . VAL A 1 134 ? -13.307 -0.697 3.880 1.00 90.00 134 VAL A O 1
#

pLDDT: mean 92.89, std 5.82, range [53.03, 98.38]

Secondary structure (DSSP, 8-state):
--HHHHHHHTT--S-----HHHHHHHGGGT-------SS---EEEEEETT-S--SGGGGTTPEEEES-TTSHHHHHHHHHHHHTT--HHHHSSEEEE-SSHHHHHHHHHTTS-SEEEEEHHHHHHHHHHSSEE-

Foldseek 3Di:
DDPLLVCLQVVVDPDDDDDPVSVVSSVVVPDDDPDDDDDDWDKDKKFALPAPCPDPLSQFQWEEEEEACPDPQVVVVQVVQVVVVHGPPNRYVYYDYHNAQLVSVVCRVVVVTGIYMHTPVSRVVSVVVHRMDD